Protein AF-A0A917DZG2-F1 (afdb_monomer_lite)

pLDDT: mean 81.94, std 15.13, range [39.22, 97.12]

Organism: NCBI:txid1652958

Foldseek 3Di:
DDPVVVVVVVVVPPPDWDFPDKDFPDWAAPDPFKIWTWMWTATPPLGIAATDIWIWGADPNDIDTDDFAKDAACPPPDPQHGPIDGDDPPVVVVVVPPD

Radius of gyration: 15.92 Å; chains: 1; bounding box: 36×26×43 Å

Structure (mmCIF, N/CA/C/O backbone):
data_AF-A0A917DZG2-F1
#
_entry.id   AF-A0A917DZG2-F1
#
loop_
_atom_site.group_PDB
_atom_site.id
_atom_site.type_symbol
_atom_site.label_atom_id
_atom_site.label_alt_id
_atom_site.label_comp_id
_atom_site.label_asym_id
_atom_site.label_entity_id
_atom_site.label_seq_id
_atom_site.pdbx_PDB_ins_code
_atom_site.Cartn_x
_atom_site.Cartn_y
_atom_site.Cartn_z
_atom_site.occupancy
_atom_site.B_iso_or_equiv
_atom_site.auth_seq_id
_atom_site.auth_comp_id
_atom_site.auth_asym_id
_atom_site.auth_atom_id
_atom_site.pdbx_PDB_model_num
ATOM 1 N N . MET A 1 1 ? -23.120 -1.653 -8.011 1.00 55.31 1 MET A N 1
ATOM 2 C CA . MET A 1 1 ? -22.112 -2.521 -8.653 1.00 55.31 1 MET A CA 1
ATOM 3 C C . MET A 1 1 ? -21.962 -3.746 -7.771 1.00 55.31 1 MET A C 1
ATOM 5 O O . MET A 1 1 ? -21.623 -3.572 -6.607 1.00 55.31 1 MET A O 1
ATOM 9 N N . ASP A 1 2 ? -22.310 -4.934 -8.257 1.00 75.44 2 ASP A N 1
ATOM 10 C CA . ASP A 1 2 ? -22.158 -6.171 -7.479 1.00 75.44 2 ASP A CA 1
ATOM 11 C C . ASP A 1 2 ? -20.682 -6.611 -7.379 1.00 75.44 2 ASP A C 1
ATOM 13 O O . ASP A 1 2 ? -19.808 -6.145 -8.121 1.00 75.44 2 ASP A O 1
ATOM 17 N N . GLU A 1 3 ? -20.388 -7.491 -6.420 1.00 69.00 3 GLU A N 1
ATOM 18 C CA . GLU A 1 3 ? -19.034 -7.991 -6.148 1.00 69.00 3 GLU A CA 1
ATOM 19 C C . GLU A 1 3 ? -18.404 -8.666 -7.379 1.00 69.00 3 GLU A C 1
ATOM 21 O O . GLU A 1 3 ? -17.199 -8.550 -7.619 1.00 69.00 3 GLU A O 1
ATOM 26 N N . THR A 1 4 ? -19.233 -9.315 -8.197 1.00 73.00 4 THR A N 1
ATOM 27 C CA . THR A 1 4 ? -18.844 -10.017 -9.424 1.00 73.00 4 THR A CA 1
ATOM 28 C C . THR A 1 4 ? -18.323 -9.048 -10.482 1.00 73.00 4 THR A C 1
ATOM 30 O O . THR A 1 4 ? -17.242 -9.252 -11.037 1.00 73.00 4 THR A O 1
ATOM 33 N N . SER A 1 5 ? -19.040 -7.949 -10.706 1.00 65.06 5 SER A N 1
ATOM 34 C CA . SER A 1 5 ? -18.668 -6.878 -11.632 1.00 65.06 5 SER A CA 1
ATOM 35 C C . SER A 1 5 ? -17.363 -6.209 -11.204 1.00 65.06 5 SER A C 1
ATOM 37 O O . SER A 1 5 ? -16.496 -5.925 -12.031 1.00 65.06 5 SER A O 1
ATOM 39 N N . ARG A 1 6 ? -17.175 -6.030 -9.890 1.00 63.06 6 ARG A N 1
ATOM 40 C CA . ARG A 1 6 ? -15.943 -5.474 -9.320 1.00 63.06 6 ARG A CA 1
ATOM 41 C C . ARG A 1 6 ? -14.745 -6.406 -9.538 1.00 63.06 6 ARG A C 1
ATOM 43 O O . ARG A 1 6 ? -13.705 -5.959 -10.010 1.00 63.06 6 ARG A O 1
ATOM 50 N N . LYS A 1 7 ? -14.900 -7.711 -9.273 1.00 60.19 7 LYS A N 1
ATOM 51 C CA . LYS A 1 7 ? -13.858 -8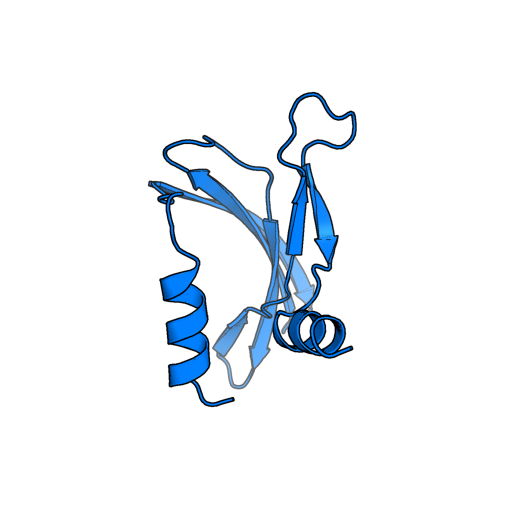.729 -9.524 1.00 60.19 7 LYS A CA 1
ATOM 52 C C . LYS A 1 7 ? -13.483 -8.832 -11.005 1.00 60.19 7 LYS A C 1
ATOM 54 O O . LYS A 1 7 ? -12.307 -9.004 -11.319 1.00 60.19 7 LYS A O 1
ATOM 59 N N . LYS A 1 8 ? -14.460 -8.722 -11.908 1.00 64.06 8 LYS A N 1
ATOM 60 C CA . LYS A 1 8 ? -14.232 -8.777 -13.358 1.00 64.06 8 LYS A CA 1
ATOM 61 C C . LYS A 1 8 ? -13.394 -7.592 -13.851 1.00 64.06 8 LYS A C 1
ATOM 63 O O . LYS A 1 8 ? -12.400 -7.815 -14.534 1.00 64.06 8 LYS A O 1
ATOM 68 N N . GLY A 1 9 ? -13.712 -6.374 -13.405 1.00 59.97 9 GLY A N 1
ATOM 69 C CA . GLY A 1 9 ? -12.930 -5.179 -13.742 1.00 59.97 9 GLY A CA 1
ATOM 70 C C . GLY A 1 9 ? -11.470 -5.243 -13.276 1.00 59.97 9 GLY A C 1
ATOM 71 O O . GLY A 1 9 ? -10.580 -4.801 -13.998 1.00 59.97 9 GLY A O 1
ATOM 72 N N . TYR A 1 10 ? -11.191 -5.851 -12.116 1.00 58.06 10 TYR A N 1
ATOM 73 C CA . TYR A 1 10 ? -9.808 -6.077 -11.673 1.00 58.06 10 TYR A CA 1
ATOM 74 C C . TYR A 1 10 ? -9.067 -7.102 -12.541 1.00 58.06 10 TYR A C 1
ATOM 76 O O . TYR A 1 10 ? -7.902 -6.895 -12.862 1.00 58.06 10 TYR A O 1
ATOM 84 N N . LYS A 1 11 ? -9.731 -8.191 -12.957 1.00 59.44 11 LYS A N 1
ATOM 85 C CA . LYS A 1 11 ? -9.114 -9.228 -13.803 1.00 59.44 11 LYS A CA 1
ATOM 86 C C . LYS A 1 11 ? -8.775 -8.733 -15.208 1.00 59.44 11 LYS A C 1
ATOM 88 O O . LYS A 1 11 ? -7.744 -9.115 -15.746 1.00 59.44 11 LYS A O 1
ATOM 93 N N . GLU A 1 12 ? -9.630 -7.909 -15.804 1.00 58.09 12 GLU A N 1
ATOM 94 C CA . GLU A 1 12 ? -9.443 -7.426 -17.180 1.00 58.09 12 GLU A CA 1
ATOM 95 C C . GLU A 1 12 ? -8.298 -6.407 -17.302 1.00 58.09 12 GLU A C 1
ATOM 97 O O . GLU A 1 12 ? -7.651 -6.344 -18.347 1.00 58.09 12 GLU A O 1
ATOM 102 N N . ASN A 1 13 ? -7.998 -5.680 -16.219 1.00 52.06 13 ASN A N 1
ATOM 103 C CA . ASN A 1 13 ? -6.875 -4.740 -16.137 1.00 52.06 13 ASN A CA 1
ATOM 104 C C . ASN A 1 13 ? -5.583 -5.366 -15.583 1.00 52.06 13 ASN A C 1
ATOM 106 O O . ASN A 1 13 ? -4.548 -4.713 -15.587 1.00 52.06 13 ASN A O 1
ATOM 110 N N . ALA A 1 14 ? -5.602 -6.633 -15.159 1.00 54.16 14 ALA A N 1
ATOM 111 C CA . ALA A 1 14 ? -4.419 -7.362 -14.687 1.00 54.16 14 ALA A 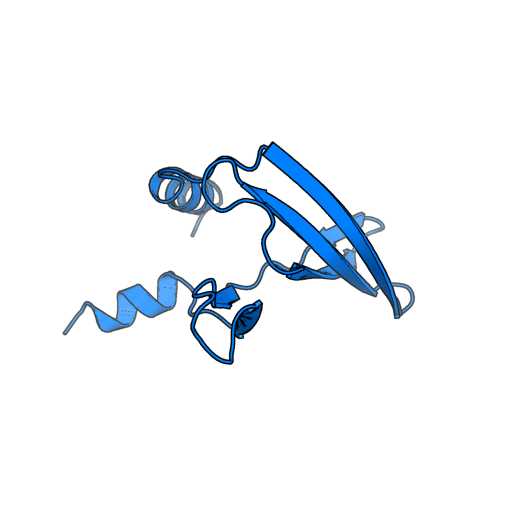CA 1
ATOM 112 C C . ALA A 1 14 ? -3.518 -7.847 -15.843 1.00 54.16 14 ALA A C 1
ATOM 114 O O . ALA A 1 14 ? -2.957 -8.945 -15.798 1.00 54.16 14 ALA A O 1
ATOM 115 N N . LYS A 1 15 ? -3.407 -7.064 -16.924 1.00 53.88 15 LYS A N 1
ATOM 116 C CA . LYS A 1 15 ? -2.452 -7.349 -17.993 1.00 53.88 15 LYS A CA 1
ATOM 117 C C . LYS A 1 15 ? -1.073 -6.869 -17.547 1.00 53.88 15 LYS A C 1
ATOM 119 O O . LYS A 1 15 ? -0.755 -5.703 -17.712 1.00 53.88 15 LYS A O 1
ATOM 124 N N . SER A 1 16 ? -0.272 -7.829 -17.084 1.00 55.91 16 SER A N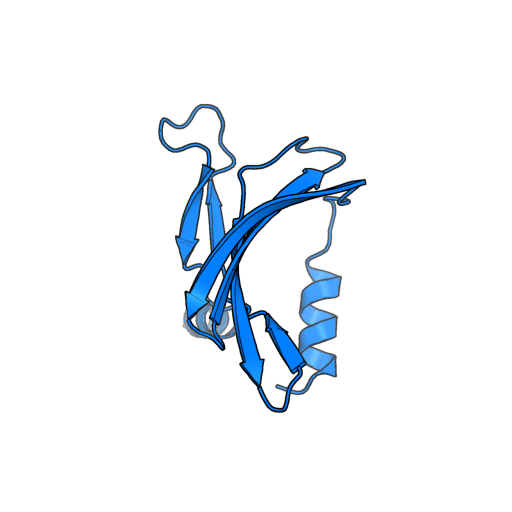 1
ATOM 125 C CA . SER A 1 16 ? 1.196 -7.794 -17.091 1.00 55.91 16 SER A CA 1
ATOM 126 C C . SER A 1 16 ? 1.898 -6.899 -16.065 1.00 55.91 16 SER A C 1
ATOM 128 O O . SER A 1 16 ? 2.674 -6.061 -16.480 1.00 55.91 16 SER A O 1
ATOM 130 N N . ASP A 1 17 ? 1.732 -7.170 -14.768 1.00 62.53 17 ASP A N 1
ATOM 131 C CA . ASP A 1 17 ? 2.820 -6.991 -13.791 1.00 62.53 17 ASP A CA 1
ATOM 132 C C . ASP A 1 17 ? 2.624 -8.059 -12.692 1.00 62.53 17 ASP A C 1
ATOM 134 O O . ASP A 1 17 ? 1.753 -7.943 -11.823 1.00 62.53 17 ASP A O 1
ATOM 138 N N . THR A 1 18 ? 3.358 -9.178 -12.750 1.00 80.06 18 THR A N 1
ATOM 139 C CA . THR A 1 18 ? 3.200 -10.238 -11.735 1.00 80.06 18 THR A CA 1
ATOM 140 C C . THR A 1 18 ? 3.955 -9.829 -10.477 1.00 80.06 18 THR A C 1
ATOM 142 O O . THR A 1 18 ? 5.183 -9.750 -10.490 1.00 80.06 18 THR A O 1
ATOM 145 N N . VAL A 1 19 ? 3.237 -9.589 -9.377 1.00 87.19 19 VAL A N 1
ATOM 146 C CA . VAL A 1 19 ? 3.853 -9.456 -8.049 1.00 87.19 19 VAL A CA 1
ATOM 147 C C . VAL A 1 19 ? 4.544 -10.775 -7.710 1.00 87.19 19 VAL A C 1
ATOM 149 O O . VAL A 1 19 ? 3.881 -11.803 -7.571 1.00 87.19 19 VAL A O 1
ATOM 152 N N . ILE A 1 20 ? 5.867 -10.745 -7.569 1.00 93.75 20 ILE A N 1
ATOM 153 C CA . ILE A 1 20 ? 6.680 -11.911 -7.194 1.00 93.75 20 ILE A CA 1
ATOM 154 C C . ILE A 1 20 ? 7.021 -11.926 -5.702 1.00 93.75 20 ILE A C 1
ATOM 156 O O . ILE A 1 20 ? 7.298 -12.983 -5.144 1.00 93.75 20 ILE A O 1
ATOM 160 N N . GLU A 1 21 ? 6.969 -10.767 -5.044 1.00 94.81 21 GLU A N 1
ATOM 161 C CA . GLU A 1 21 ? 7.226 -10.629 -3.612 1.00 94.81 21 GLU A CA 1
ATOM 162 C C . GLU A 1 21 ? 6.442 -9.441 -3.042 1.00 94.81 21 GLU A C 1
ATOM 164 O O . GLU A 1 21 ? 6.224 -8.431 -3.715 1.00 94.81 21 GLU A O 1
ATOM 169 N N . TYR A 1 22 ? 6.050 -9.543 -1.774 1.00 94.69 22 TYR A N 1
ATOM 170 C CA . TYR A 1 22 ? 5.589 -8.410 -0.985 1.00 94.69 22 TYR A CA 1
ATOM 171 C C . TYR A 1 22 ? 6.188 -8.473 0.420 1.00 94.69 22 TYR A C 1
ATOM 173 O O . TYR A 1 22 ? 6.389 -9.553 0.977 1.00 94.69 22 TYR A O 1
ATOM 181 N N . LYS A 1 23 ? 6.423 -7.308 1.025 1.00 96.38 23 LYS A N 1
ATOM 182 C CA . LYS A 1 23 ? 6.849 -7.201 2.424 1.00 96.38 23 LYS A CA 1
ATOM 183 C C . LYS A 1 23 ? 6.135 -6.066 3.143 1.00 96.38 23 LYS A C 1
ATOM 185 O O . LYS A 1 23 ? 5.934 -4.985 2.590 1.00 96.38 23 LYS A O 1
ATOM 190 N N . MET A 1 24 ? 5.790 -6.305 4.404 1.00 96.00 24 MET A N 1
ATOM 191 C CA . MET A 1 24 ? 5.361 -5.246 5.311 1.00 96.00 24 MET A CA 1
ATOM 192 C C . MET A 1 24 ? 6.601 -4.514 5.812 1.00 96.00 24 MET A C 1
ATOM 194 O O . MET A 1 24 ? 7.404 -5.084 6.546 1.00 96.00 24 MET A O 1
ATOM 198 N N . VAL A 1 25 ? 6.765 -3.260 5.399 1.00 97.12 25 VAL A N 1
ATOM 199 C CA . VAL A 1 25 ? 7.930 -2.446 5.780 1.00 97.12 25 VAL A CA 1
ATOM 200 C C . VAL A 1 25 ? 7.655 -1.592 7.009 1.00 97.12 25 VAL A C 1
ATOM 202 O O . VAL A 1 25 ? 8.581 -1.245 7.738 1.00 97.12 25 VAL A O 1
ATOM 205 N N . LYS A 1 26 ? 6.383 -1.263 7.264 1.00 96.19 26 LYS A N 1
ATOM 206 C CA . LYS A 1 26 ? 5.995 -0.404 8.381 1.00 96.19 26 LYS A CA 1
ATOM 207 C C . LYS A 1 26 ? 4.588 -0.716 8.869 1.00 96.19 26 LYS A C 1
ATOM 209 O O . LYS A 1 26 ? 3.688 -0.962 8.070 1.00 96.19 26 LYS A O 1
ATOM 214 N N . LEU A 1 27 ? 4.401 -0.621 10.181 1.00 95.88 27 LEU A N 1
ATOM 215 C CA . LEU A 1 27 ? 3.101 -0.618 10.840 1.00 95.88 27 LEU A CA 1
ATOM 216 C C . LEU A 1 27 ? 3.069 0.550 11.827 1.00 95.88 27 LEU A C 1
ATOM 218 O O . LEU A 1 27 ? 3.885 0.611 12.744 1.00 95.88 27 LEU A O 1
ATOM 222 N N . VAL A 1 28 ? 2.117 1.461 11.653 1.00 97.12 28 VAL A N 1
ATOM 223 C CA . VAL A 1 28 ? 1.878 2.581 12.570 1.00 97.12 28 VAL A CA 1
ATOM 224 C C . VAL A 1 28 ? 0.453 2.483 13.082 1.00 97.12 28 VAL A C 1
ATOM 226 O O . VAL A 1 28 ? -0.489 2.658 12.315 1.00 97.12 28 VAL A O 1
ATOM 229 N N . ARG A 1 29 ? 0.275 2.214 14.377 1.00 95.00 29 ARG A N 1
ATOM 230 C CA . ARG A 1 29 ? -1.049 2.299 15.006 1.00 95.00 29 ARG A CA 1
ATOM 231 C C . ARG A 1 29 ? -1.424 3.765 15.177 1.00 95.00 29 ARG A C 1
ATOM 233 O O . ARG A 1 29 ? -0.668 4.519 15.783 1.00 95.00 29 ARG A O 1
ATOM 240 N N . THR A 1 30 ? -2.571 4.155 14.637 1.00 92.81 30 THR A N 1
ATOM 241 C CA . THR A 1 30 ? -3.116 5.513 14.773 1.00 92.81 30 THR A CA 1
ATOM 242 C C . THR A 1 30 ? -4.187 5.577 15.860 1.00 92.81 30 THR A C 1
ATOM 244 O O . THR A 1 30 ? -4.392 6.632 16.452 1.00 92.81 30 THR A O 1
ATOM 247 N N . SER A 1 31 ? -4.830 4.447 16.171 1.00 94.81 31 SER A N 1
ATOM 248 C CA . SER A 1 31 ? -5.697 4.261 17.339 1.00 94.81 31 SER A CA 1
ATOM 249 C C . SER A 1 31 ? -5.801 2.772 17.704 1.00 94.81 31 SER A C 1
ATOM 251 O O . SER A 1 31 ? -5.119 1.932 17.117 1.00 94.81 31 SER A O 1
ATOM 253 N N . GLU A 1 32 ? -6.657 2.426 18.669 1.00 94.00 32 GLU A N 1
ATOM 254 C CA . GLU A 1 32 ? -6.971 1.027 19.002 1.00 94.00 32 GLU A CA 1
ATOM 255 C C . GLU A 1 32 ? -7.566 0.262 17.806 1.00 94.00 32 GLU A C 1
ATOM 257 O O . GLU A 1 32 ? -7.246 -0.904 17.583 1.00 94.00 32 GLU A O 1
ATOM 262 N N . ASN A 1 33 ? -8.369 0.953 16.993 1.00 96.25 33 ASN A N 1
ATOM 263 C CA . ASN A 1 33 ? -9.118 0.364 15.885 1.00 96.25 33 ASN A CA 1
ATOM 264 C C . ASN A 1 33 ? -8.608 0.813 14.512 1.00 96.25 33 ASN A C 1
ATOM 266 O O . ASN A 1 33 ? -9.283 0.583 13.512 1.00 96.25 33 ASN A O 1
ATOM 270 N N . GLN A 1 34 ? -7.461 1.493 14.435 1.00 96.44 34 GLN A N 1
ATOM 271 C CA . GLN A 1 34 ? -6.912 1.984 13.173 1.00 96.44 34 GLN A CA 1
ATOM 272 C C . GLN A 1 34 ? -5.390 1.869 13.136 1.00 96.44 34 GLN A C 1
ATOM 274 O O . GLN A 1 34 ? -4.690 2.138 14.116 1.00 96.44 34 GLN A O 1
ATOM 279 N N . ALA A 1 35 ? -4.870 1.512 11.968 1.00 96.62 35 ALA A N 1
ATOM 280 C CA . ALA A 1 35 ? -3.446 1.546 11.694 1.00 96.62 35 ALA A CA 1
ATOM 281 C C . ALA A 1 35 ? -3.173 1.882 10.225 1.00 96.62 35 ALA A C 1
ATOM 283 O O . ALA A 1 35 ? -4.044 1.791 9.361 1.00 96.62 35 ALA A O 1
ATOM 284 N N . VAL A 1 36 ? -1.932 2.258 9.947 1.00 95.50 36 VAL A N 1
ATOM 285 C CA . VAL A 1 36 ? -1.383 2.370 8.600 1.00 95.50 36 VAL A CA 1
ATOM 286 C C . VAL A 1 36 ? -0.324 1.290 8.434 1.00 95.50 36 VAL A C 1
ATOM 288 O O . VAL A 1 36 ? 0.601 1.189 9.243 1.00 95.50 36 VAL A O 1
ATOM 291 N N . VAL A 1 37 ? -0.473 0.485 7.389 1.00 95.69 37 VAL A N 1
ATOM 292 C CA . VAL A 1 37 ? 0.456 -0.575 7.004 1.00 95.69 37 VAL A CA 1
ATOM 293 C C . VAL A 1 37 ? 1.118 -0.168 5.697 1.00 95.69 37 VAL A C 1
ATOM 295 O O . VAL A 1 37 ? 0.436 -0.040 4.686 1.00 95.69 37 VAL A O 1
ATOM 298 N N . SER A 1 38 ? 2.434 0.012 5.692 1.00 95.12 38 SER A N 1
ATOM 299 C CA . SER A 1 38 ? 3.178 0.220 4.449 1.00 95.12 38 SER A CA 1
ATOM 300 C C . SER A 1 38 ? 3.614 -1.130 3.891 1.00 95.12 38 SER A C 1
ATOM 302 O O . SER A 1 38 ? 4.308 -1.895 4.572 1.00 95.12 38 SER A O 1
ATOM 304 N N . ILE A 1 39 ? 3.221 -1.415 2.651 1.00 94.75 39 ILE A N 1
ATOM 305 C CA . ILE A 1 39 ? 3.608 -2.622 1.917 1.00 94.75 39 ILE A CA 1
ATOM 306 C C . 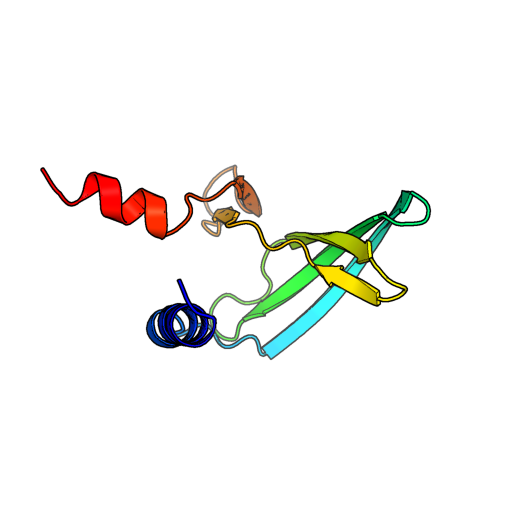ILE A 1 39 ? 4.500 -2.224 0.747 1.00 94.75 39 ILE A C 1
ATOM 308 O O . ILE A 1 39 ? 4.147 -1.344 -0.032 1.00 94.75 39 ILE A O 1
ATOM 312 N N . GLN A 1 40 ? 5.638 -2.890 0.597 1.00 95.00 40 GLN A N 1
ATOM 313 C CA . GLN A 1 40 ? 6.476 -2.779 -0.592 1.00 95.00 40 GLN A CA 1
ATOM 314 C C . GLN A 1 40 ? 6.298 -4.033 -1.445 1.00 95.00 40 GLN A C 1
ATOM 316 O O . GLN A 1 40 ? 6.392 -5.147 -0.928 1.00 95.00 40 GLN A O 1
ATOM 321 N N . PHE A 1 41 ? 6.045 -3.836 -2.736 1.00 92.81 41 PHE A N 1
ATOM 322 C CA . PHE A 1 41 ? 5.890 -4.908 -3.713 1.00 92.81 41 PHE A CA 1
ATOM 323 C C . PHE A 1 41 ? 7.111 -4.986 -4.625 1.00 92.81 41 PHE A C 1
ATOM 325 O O . PHE A 1 41 ? 7.715 -3.963 -4.961 1.00 92.81 41 PHE A O 1
ATOM 332 N N . THR A 1 42 ? 7.419 -6.201 -5.057 1.00 93.06 42 THR A N 1
ATOM 333 C CA . THR A 1 42 ? 8.362 -6.478 -6.134 1.00 93.06 42 THR A CA 1
ATOM 334 C C . THR A 1 42 ? 7.590 -7.101 -7.284 1.00 93.06 42 THR A C 1
ATOM 336 O O . THR A 1 42 ? 6.948 -8.140 -7.114 1.00 93.06 42 THR A O 1
ATOM 339 N N . TYR A 1 43 ? 7.666 -6.474 -8.450 1.00 89.69 43 TYR A N 1
ATOM 340 C CA . TYR A 1 43 ? 7.094 -6.983 -9.691 1.00 89.69 43 TYR A CA 1
ATOM 341 C C . TYR A 1 43 ? 8.189 -7.584 -10.573 1.00 89.69 43 TYR A C 1
ATOM 343 O O . TYR A 1 43 ? 9.348 -7.169 -10.507 1.00 89.69 43 TYR A O 1
ATOM 351 N N . SER A 1 44 ? 7.828 -8.571 -11.392 1.00 87.50 44 SER A N 1
ATOM 352 C CA . SER A 1 44 ? 8.757 -9.286 -12.280 1.00 87.50 44 SER A CA 1
ATOM 353 C C . SER A 1 44 ? 9.478 -8.398 -13.304 1.00 87.50 44 SER A C 1
ATOM 355 O O . SER A 1 44 ? 10.592 -8.706 -13.715 1.00 87.50 44 SER A O 1
ATOM 357 N N . ASP A 1 45 ? 8.837 -7.315 -13.720 1.00 84.00 45 ASP A N 1
ATOM 358 C CA . ASP A 1 45 ? 9.207 -6.384 -14.793 1.00 84.00 45 ASP A CA 1
ATOM 359 C C . ASP A 1 45 ? 9.634 -5.012 -14.261 1.00 84.00 45 ASP A C 1
ATOM 361 O O . ASP A 1 45 ? 10.597 -4.428 -14.757 1.00 84.00 45 ASP A O 1
ATOM 365 N N . LEU A 1 46 ? 8.948 -4.502 -13.236 1.00 83.56 46 LEU A N 1
ATOM 366 C CA . LEU A 1 46 ? 9.238 -3.187 -12.649 1.00 83.56 46 LEU A CA 1
ATOM 367 C C . LEU A 1 46 ? 10.284 -3.246 -11.522 1.00 83.56 46 LEU A C 1
ATOM 369 O O . LEU A 1 46 ? 10.872 -2.222 -11.153 1.00 83.56 46 LEU A O 1
ATOM 373 N N . GLY A 1 47 ? 10.538 -4.440 -10.980 1.00 88.38 47 GLY A N 1
ATOM 374 C CA . GLY A 1 47 ? 11.348 -4.632 -9.785 1.00 88.38 47 GLY A CA 1
ATOM 375 C C . GLY A 1 47 ? 10.642 -4.110 -8.533 1.00 88.38 47 GLY A C 1
ATOM 376 O O . GLY A 1 47 ? 9.418 -4.162 -8.413 1.00 88.38 47 GLY A O 1
ATOM 377 N N . VAL A 1 48 ? 11.424 -3.633 -7.566 1.00 90.81 48 VAL A N 1
ATOM 378 C CA . VAL A 1 48 ? 10.898 -3.108 -6.300 1.00 90.81 48 VAL A CA 1
ATOM 379 C C . VAL A 1 48 ? 10.277 -1.731 -6.524 1.00 90.81 48 VAL A C 1
ATOM 381 O O . VAL A 1 48 ? 10.968 -0.797 -6.939 1.00 90.81 48 VAL A O 1
ATOM 384 N N . ILE A 1 49 ? 8.994 -1.588 -6.193 1.00 89.62 49 ILE A N 1
ATOM 385 C CA . ILE A 1 49 ? 8.298 -0.301 -6.257 1.00 89.62 49 ILE A CA 1
ATOM 386 C C . ILE A 1 49 ? 8.342 0.436 -4.905 1.00 89.62 49 ILE A C 1
ATOM 388 O O . ILE A 1 49 ? 8.667 -0.156 -3.867 1.00 89.62 49 ILE A O 1
ATOM 392 N N . PRO A 1 50 ?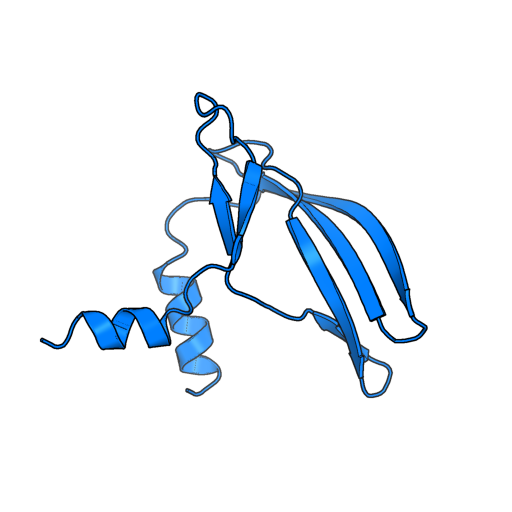 8.032 1.741 -4.888 1.00 91.00 50 PRO A N 1
ATOM 393 C CA . PRO A 1 50 ? 7.866 2.518 -3.661 1.00 91.00 50 PRO A CA 1
ATOM 394 C C . PRO A 1 50 ? 6.871 1.882 -2.677 1.00 91.00 50 PRO A C 1
ATOM 396 O O . PRO A 1 50 ? 5.974 1.135 -3.070 1.00 91.00 50 PRO A O 1
ATOM 399 N N . GLU A 1 51 ? 7.047 2.155 -1.381 1.00 93.12 51 GLU A N 1
ATOM 400 C CA . GLU A 1 51 ? 6.149 1.636 -0.346 1.00 93.12 51 GLU A CA 1
ATOM 401 C C . GLU A 1 51 ? 4.747 2.241 -0.468 1.00 93.12 51 GLU A C 1
ATOM 403 O O . GLU A 1 51 ? 4.584 3.453 -0.571 1.00 93.12 51 GLU A O 1
ATOM 408 N N . ILE A 1 52 ? 3.725 1.392 -0.430 1.00 91.50 52 ILE A N 1
ATOM 409 C CA . ILE A 1 52 ? 2.329 1.800 -0.541 1.00 91.50 52 ILE A CA 1
ATOM 410 C C . ILE A 1 52 ? 1.697 1.784 0.853 1.00 91.50 52 ILE A C 1
ATOM 412 O O . ILE A 1 52 ? 1.631 0.713 1.468 1.00 91.50 52 ILE A O 1
ATOM 416 N N . PRO A 1 53 ? 1.207 2.929 1.363 1.00 92.12 53 PRO A N 1
ATOM 417 C CA . PRO A 1 53 ? 0.505 2.980 2.634 1.00 92.12 53 PRO A CA 1
ATOM 418 C C . PRO A 1 53 ? -0.953 2.533 2.471 1.00 92.12 53 PRO A C 1
ATOM 420 O O . PRO A 1 53 ? -1.723 3.111 1.706 1.00 92.12 53 PRO A O 1
ATOM 423 N N . TYR A 1 54 ? -1.356 1.537 3.253 1.00 92.12 54 TYR A N 1
ATOM 424 C CA . TYR A 1 54 ? -2.735 1.077 3.375 1.00 92.12 54 TYR A CA 1
ATOM 425 C C . TYR A 1 54 ? -3.292 1.446 4.744 1.00 92.12 54 TYR A C 1
ATOM 427 O O . TYR A 1 54 ? -2.730 1.080 5.777 1.00 92.12 54 TYR A O 1
ATOM 435 N N . SER A 1 55 ? -4.432 2.130 4.766 1.00 93.50 55 SER A N 1
ATOM 436 C CA . SER A 1 55 ? -5.201 2.304 5.996 1.00 93.50 55 SER A CA 1
ATOM 437 C C . SER A 1 55 ? -5.949 1.013 6.313 1.00 93.50 55 SER A C 1
ATOM 439 O O . SER A 1 55 ? -6.661 0.472 5.465 1.00 93.50 55 SER A O 1
ATOM 441 N N . VAL A 1 56 ? -5.811 0.535 7.543 1.00 95.19 56 VAL A N 1
ATOM 442 C CA . VAL A 1 56 ? -6.566 -0.602 8.065 1.00 95.19 56 VAL A CA 1
ATOM 443 C C . VAL A 1 56 ? -7.406 -0.159 9.250 1.00 95.19 56 VAL A C 1
ATOM 445 O O . VAL A 1 56 ? -6.961 0.628 10.087 1.00 95.19 56 VAL A O 1
ATOM 448 N N . ILE A 1 57 ? -8.631 -0.662 9.303 1.00 96.19 57 ILE A N 1
ATOM 449 C CA . ILE A 1 57 ? -9.602 -0.377 10.355 1.00 96.19 57 ILE A CA 1
ATOM 450 C C . ILE A 1 57 ? -10.077 -1.688 10.969 1.00 96.19 57 ILE A C 1
ATOM 452 O O . ILE A 1 57 ? -10.193 -2.688 10.265 1.00 96.19 57 ILE A O 1
ATOM 456 N N . LYS A 1 58 ? -10.349 -1.692 12.269 1.00 96.00 58 LYS A N 1
ATOM 457 C CA . LYS A 1 58 ? -10.933 -2.829 12.976 1.00 96.00 58 LYS A CA 1
ATOM 458 C C . LYS A 1 58 ? -12.445 -2.629 13.076 1.00 96.00 58 LYS A C 1
ATOM 460 O O . LYS A 1 58 ? -12.895 -1.618 13.610 1.00 96.00 58 LYS A O 1
ATOM 465 N N . GLU A 1 59 ? -13.223 -3.573 12.557 1.00 93.88 59 GLU A N 1
ATOM 466 C CA . GLU A 1 59 ? -14.689 -3.562 12.574 1.00 93.88 59 GLU A CA 1
ATOM 467 C C . GLU A 1 59 ? -15.201 -4.967 12.915 1.00 93.88 59 GLU A C 1
ATOM 469 O O . GLU A 1 59 ? -14.839 -5.926 12.240 1.00 93.88 59 GLU A O 1
ATOM 474 N N . ASN A 1 60 ? -16.054 -5.088 13.940 1.00 92.94 60 ASN A N 1
ATOM 475 C CA . ASN A 1 60 ? -16.563 -6.375 14.451 1.00 92.94 60 ASN A CA 1
ATOM 476 C C . ASN A 1 60 ? -15.443 -7.376 14.782 1.00 92.94 60 ASN A C 1
ATOM 478 O O . ASN A 1 60 ? -15.502 -8.536 14.400 1.00 92.94 60 ASN A O 1
ATOM 482 N N . ASP A 1 61 ? -14.401 -6.889 15.452 1.00 92.12 61 ASP A N 1
ATOM 483 C CA . ASP A 1 61 ? -13.174 -7.623 15.773 1.00 92.12 61 ASP A CA 1
ATOM 484 C C . ASP A 1 61 ? -12.272 -8.059 14.607 1.00 92.12 61 ASP A C 1
ATOM 486 O O . ASP A 1 61 ? -11.147 -8.500 14.853 1.00 92.12 61 ASP A O 1
ATOM 490 N N . ASP A 1 62 ? -12.661 -7.775 13.363 1.00 95.06 62 ASP A N 1
ATOM 491 C CA . ASP A 1 62 ? -11.876 -8.081 12.169 1.00 95.06 62 ASP A CA 1
ATOM 492 C C . ASP A 1 62 ? -11.168 -6.846 11.600 1.00 95.06 62 ASP A C 1
ATOM 494 O O . ASP A 1 62 ? -11.740 -5.760 11.476 1.00 95.06 62 ASP A O 1
ATOM 498 N N . TRP A 1 63 ? -9.909 -7.013 11.188 1.00 94.25 63 TRP A N 1
ATOM 499 C CA . TRP A 1 63 ? -9.174 -5.975 10.466 1.00 94.25 63 TRP A CA 1
ATOM 500 C C . TRP A 1 63 ? -9.551 -5.972 8.986 1.00 94.25 63 TRP A C 1
ATOM 502 O O . TRP A 1 63 ? -9.440 -6.981 8.290 1.00 94.25 63 TRP A O 1
ATOM 512 N N . LYS A 1 64 ? -9.940 -4.803 8.485 1.00 93.75 64 LYS A N 1
ATOM 513 C CA . LYS A 1 64 ? -10.303 -4.559 7.090 1.00 93.75 64 LYS A CA 1
ATOM 514 C C . LYS A 1 64 ? -9.386 -3.506 6.490 1.00 93.75 64 LYS A C 1
ATOM 516 O O . LYS A 1 64 ? -9.045 -2.517 7.135 1.00 93.75 64 LYS A O 1
ATOM 521 N N . VAL A 1 65 ? -9.009 -3.708 5.233 1.00 91.06 65 VAL A N 1
ATOM 522 C CA . VAL A 1 65 ? -8.223 -2.738 4.464 1.00 91.06 65 VAL A CA 1
ATOM 523 C C . VAL A 1 65 ? -9.169 -1.753 3.787 1.00 91.06 65 VAL A C 1
ATOM 525 O O . VAL A 1 65 ? -10.088 -2.160 3.072 1.00 91.06 65 VAL A O 1
ATOM 528 N N . LEU A 1 66 ? -8.925 -0.457 3.968 1.00 86.25 66 LEU A N 1
ATOM 529 C CA . LEU A 1 66 ? -9.605 0.582 3.208 1.00 86.25 66 LEU A CA 1
ATOM 530 C C . LEU A 1 66 ? -8.916 0.734 1.848 1.00 86.25 66 LEU A C 1
ATOM 532 O O . LEU A 1 66 ? -7.825 1.292 1.747 1.00 86.25 66 LEU A O 1
ATOM 536 N N . LEU A 1 67 ? -9.559 0.232 0.796 1.00 81.62 67 LEU A N 1
ATOM 537 C CA . LEU A 1 67 ? -9.055 0.354 -0.568 1.00 81.62 67 LEU A CA 1
ATOM 538 C C . LEU A 1 67 ? -9.461 1.703 -1.162 1.00 81.62 67 LEU A C 1
ATOM 540 O O . LEU A 1 67 ? -10.643 1.949 -1.408 1.00 81.62 67 LEU A O 1
ATOM 544 N N . LYS A 1 68 ? -8.465 2.548 -1.425 1.00 80.56 68 LYS A N 1
ATOM 545 C CA . LYS A 1 68 ? -8.603 3.761 -2.232 1.00 80.56 68 LYS A CA 1
ATOM 546 C C . LYS A 1 68 ? -7.859 3.581 -3.558 1.00 80.56 68 LYS A C 1
ATOM 548 O O . LYS A 1 68 ? -6.817 2.925 -3.565 1.00 80.56 68 LYS A O 1
ATOM 553 N N . PRO A 1 69 ? -8.364 4.137 -4.671 1.00 81.06 69 PRO A N 1
ATOM 554 C CA . PRO A 1 69 ? -7.558 4.267 -5.876 1.00 81.06 69 PRO A CA 1
ATOM 555 C C . PRO A 1 69 ? -6.335 5.133 -5.566 1.00 81.06 69 PRO A C 1
ATOM 557 O O . PRO A 1 69 ? -6.449 6.182 -4.933 1.00 81.06 69 PRO A O 1
ATOM 560 N N . ILE A 1 70 ? -5.171 4.673 -6.003 1.00 83.81 70 ILE A N 1
ATOM 561 C CA . ILE A 1 70 ? -3.909 5.389 -5.864 1.00 83.81 70 ILE A CA 1
ATOM 562 C C . ILE A 1 70 ? -3.199 5.402 -7.209 1.00 83.81 70 ILE A C 1
ATOM 564 O O . ILE A 1 70 ? -3.275 4.436 -7.968 1.00 83.81 70 ILE A O 1
ATOM 568 N N . GLU A 1 71 ? -2.496 6.489 -7.475 1.00 85.75 71 GLU A N 1
ATOM 569 C CA . GLU A 1 71 ? -1.583 6.617 -8.602 1.00 85.75 71 GLU A CA 1
ATOM 570 C C . GLU A 1 71 ? -0.167 6.765 -8.061 1.00 85.75 71 GLU A C 1
ATOM 572 O O . GLU A 1 71 ? 0.068 7.521 -7.116 1.00 85.75 71 GLU A O 1
ATOM 577 N N . ILE A 1 72 ? 0.766 6.013 -8.642 1.00 86.56 72 ILE A N 1
ATOM 578 C CA . ILE A 1 72 ? 2.164 5.980 -8.217 1.00 86.56 72 ILE A CA 1
ATOM 579 C C . ILE A 1 72 ? 3.018 6.409 -9.396 1.00 86.56 72 ILE A C 1
ATOM 581 O O . ILE A 1 72 ? 2.955 5.813 -10.472 1.00 86.56 72 ILE A O 1
ATOM 585 N N . ASN A 1 73 ? 3.848 7.424 -9.188 1.00 87.62 73 ASN A N 1
ATOM 586 C CA . ASN A 1 73 ? 4.806 7.824 -10.200 1.00 87.62 73 ASN A CA 1
ATOM 587 C C . ASN A 1 73 ? 5.983 6.840 -10.237 1.00 87.62 73 ASN A C 1
ATOM 589 O O . ASN A 1 73 ? 6.871 6.880 -9.389 1.00 87.62 73 ASN A O 1
ATOM 593 N N . LEU A 1 74 ? 6.004 5.965 -11.241 1.00 85.75 74 LEU A N 1
ATOM 594 C CA . LEU A 1 74 ? 7.087 5.000 -11.453 1.00 85.75 74 LEU A CA 1
ATOM 595 C C . LEU A 1 74 ? 8.161 5.494 -12.437 1.00 85.75 74 LEU A C 1
ATOM 597 O O . LEU A 1 74 ? 9.084 4.749 -12.766 1.00 85.75 74 LEU A O 1
ATOM 601 N N . ASN A 1 75 ? 8.087 6.752 -12.887 1.00 86.50 75 ASN A N 1
ATOM 602 C CA . ASN A 1 75 ? 9.114 7.340 -13.738 1.00 86.50 75 ASN A CA 1
ATOM 603 C C . ASN A 1 75 ? 10.347 7.715 -12.902 1.00 86.50 75 ASN A C 1
ATOM 605 O O . ASN A 1 75 ? 10.354 8.737 -12.209 1.00 86.50 75 ASN A O 1
ATOM 609 N N . LYS A 1 76 ? 11.392 6.887 -12.994 1.00 83.38 76 LYS A N 1
ATOM 610 C CA . LYS A 1 76 ? 12.657 7.046 -12.257 1.00 83.38 76 LYS A CA 1
ATOM 611 C C . LYS A 1 76 ? 13.407 8.332 -12.604 1.00 83.38 76 LYS A C 1
ATOM 613 O O . LYS A 1 76 ? 14.137 8.835 -11.758 1.00 83.38 76 LYS A O 1
ATOM 618 N N . ASP A 1 77 ? 13.189 8.876 -13.798 1.00 90.00 77 ASP A N 1
ATOM 619 C CA . ASP A 1 77 ? 13.840 10.105 -14.258 1.00 90.00 77 ASP A CA 1
ATOM 620 C C . ASP A 1 77 ? 13.073 11.364 -13.831 1.00 90.00 77 ASP A C 1
ATOM 622 O O . ASP A 1 77 ? 13.546 12.489 -14.003 1.00 90.00 77 ASP A O 1
ATOM 626 N N . SER A 1 78 ? 11.878 11.199 -13.255 1.00 85.19 78 SER A N 1
ATOM 627 C CA . SER A 1 78 ? 11.164 12.318 -12.655 1.00 85.19 78 SER A CA 1
ATOM 628 C C . SER A 1 78 ? 11.752 12.630 -11.278 1.00 85.19 78 SER A C 1
ATOM 630 O O . SER A 1 78 ? 11.967 11.735 -10.462 1.00 85.19 78 SER A O 1
ATOM 632 N N . GLY A 1 79 ? 11.908 13.915 -10.946 1.00 89.00 79 GLY A N 1
ATOM 633 C CA . GLY A 1 79 ? 12.229 14.355 -9.577 1.00 89.00 79 GLY A CA 1
ATOM 634 C C . G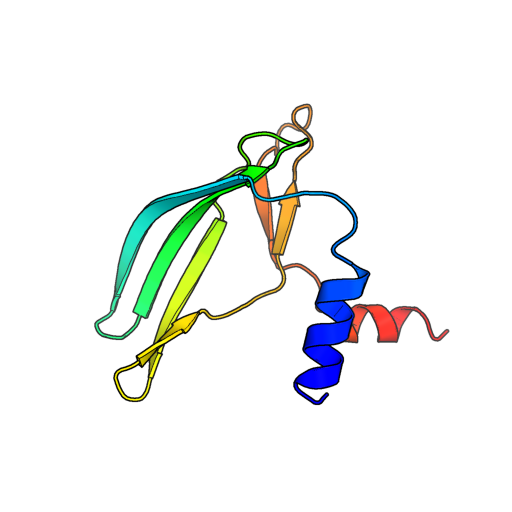LY A 1 79 ? 11.155 14.008 -8.529 1.00 89.00 79 GLY A C 1
ATOM 635 O O . GLY A 1 79 ? 11.267 14.416 -7.378 1.00 89.00 79 GLY A O 1
ATOM 636 N N . HIS A 1 80 ? 10.116 13.270 -8.930 1.00 89.50 80 HIS A N 1
ATOM 637 C CA . HIS A 1 80 ? 8.954 12.875 -8.143 1.00 89.50 80 HIS A CA 1
ATOM 638 C C . HIS A 1 80 ? 8.729 11.351 -8.178 1.00 89.50 80 HIS A C 1
ATOM 640 O O . HIS A 1 80 ? 7.600 10.893 -7.994 1.00 89.50 80 HIS A O 1
ATOM 646 N N . TYR A 1 81 ? 9.767 10.551 -8.454 1.00 87.88 81 TYR A N 1
ATOM 647 C CA . TYR A 1 81 ? 9.667 9.091 -8.402 1.00 87.88 81 TYR A CA 1
ATOM 648 C C . TYR A 1 81 ? 9.141 8.625 -7.037 1.00 87.88 81 TYR A C 1
ATOM 650 O O . TYR A 1 81 ? 9.642 9.023 -5.985 1.00 87.88 81 TYR A O 1
ATOM 658 N N . GLY A 1 82 ? 8.123 7.771 -7.068 1.00 86.88 82 GLY A N 1
ATOM 659 C CA . GLY A 1 82 ? 7.436 7.241 -5.897 1.00 86.88 82 GLY A CA 1
ATOM 660 C C . GLY A 1 82 ? 6.508 8.195 -5.175 1.00 86.88 82 GLY A C 1
ATOM 661 O O . GLY A 1 82 ? 6.009 7.846 -4.109 1.00 86.88 82 GLY A O 1
ATOM 662 N N . GLU A 1 83 ? 6.216 9.354 -5.759 1.00 91.31 83 GLU A N 1
ATOM 663 C CA . GLU A 1 83 ? 5.089 10.160 -5.316 1.00 91.31 83 GLU A CA 1
ATOM 664 C C . GLU A 1 83 ? 3.780 9.365 -5.486 1.00 91.31 83 GLU A C 1
ATOM 666 O O . GLU A 1 83 ? 3.518 8.797 -6.551 1.00 91.31 83 GLU A O 1
ATOM 671 N N . ILE A 1 84 ? 2.976 9.326 -4.421 1.00 87.00 84 ILE A N 1
ATOM 672 C CA . ILE A 1 84 ? 1.681 8.640 -4.364 1.00 87.00 84 ILE A CA 1
ATOM 673 C C . ILE A 1 84 ? 0.588 9.695 -4.251 1.00 87.00 84 ILE A C 1
ATOM 675 O O . ILE A 1 84 ? 0.644 10.559 -3.373 1.00 87.00 84 ILE A O 1
ATOM 679 N N . LYS A 1 85 ? -0.420 9.610 -5.118 1.00 88.81 85 LYS A N 1
ATOM 680 C CA . LYS A 1 85 ? -1.587 10.503 -5.118 1.00 88.81 85 LYS A CA 1
ATOM 681 C C . LYS A 1 85 ? -2.873 9.698 -5.073 1.00 88.81 85 LYS A C 1
ATOM 683 O O . LYS A 1 85 ? -2.891 8.525 -5.446 1.00 88.81 85 LYS A O 1
ATOM 688 N N . GLU A 1 86 ? -3.949 10.326 -4.606 1.00 84.25 86 GLU A N 1
ATOM 689 C CA . GLU A 1 86 ? -5.283 9.742 -4.741 1.00 84.25 86 GLU A CA 1
ATOM 690 C C . GLU A 1 86 ? -5.610 9.628 -6.233 1.00 84.25 86 GLU A C 1
ATOM 692 O O . GLU A 1 86 ? -5.555 10.613 -6.969 1.00 84.25 86 GLU A O 1
ATOM 697 N N . GLY A 1 87 ? -5.889 8.405 -6.674 1.00 79.75 87 GLY A N 1
ATOM 698 C CA . GLY A 1 87 ? -6.306 8.136 -8.041 1.00 79.75 87 GLY A CA 1
ATOM 699 C C . GLY A 1 87 ? -7.789 8.429 -8.228 1.00 79.75 87 GLY A C 1
ATOM 700 O O . GLY A 1 87 ? -8.557 8.530 -7.269 1.00 79.75 87 GLY A O 1
ATOM 701 N N . ILE A 1 88 ? -8.221 8.508 -9.480 1.00 77.44 88 ILE A N 1
ATOM 702 C CA . ILE A 1 88 ? -9.638 8.695 -9.801 1.00 77.44 88 ILE A CA 1
ATOM 703 C C . ILE A 1 88 ? -10.329 7.319 -9.825 1.00 77.44 88 ILE A C 1
ATOM 705 O O . ILE A 1 88 ? -9.893 6.423 -10.555 1.00 77.44 88 ILE A O 1
ATOM 709 N N . PRO A 1 89 ? -11.415 7.097 -9.059 1.00 72.06 89 PRO A N 1
ATOM 710 C CA . PRO A 1 89 ? -12.175 5.857 -9.147 1.00 72.06 89 PRO A CA 1
ATOM 711 C C . PRO A 1 89 ? -12.696 5.599 -10.569 1.00 72.06 89 PRO A C 1
ATOM 713 O O . PRO A 1 89 ? -13.222 6.491 -11.229 1.00 72.06 89 PRO A O 1
ATOM 716 N N . VAL A 1 90 ? -12.657 4.342 -11.021 1.00 67.94 90 VAL A N 1
ATOM 717 C CA . VAL A 1 90 ? -13.059 3.961 -12.393 1.00 67.94 90 VAL A CA 1
ATOM 718 C C . VAL A 1 90 ? -14.481 4.416 -12.763 1.00 67.94 90 VAL A C 1
ATOM 720 O O . VAL A 1 90 ? -14.734 4.803 -13.902 1.00 67.94 90 VAL A O 1
ATOM 723 N N . TYR A 1 91 ? -15.415 4.420 -11.808 1.00 70.12 91 TYR A N 1
ATOM 724 C CA . TYR A 1 91 ? -16.788 4.877 -12.053 1.00 70.12 91 TYR A CA 1
ATOM 725 C C . TYR A 1 91 ? -16.885 6.387 -12.351 1.00 70.12 91 TYR A C 1
ATOM 727 O O . TYR A 1 91 ? -17.864 6.831 -12.948 1.00 70.12 91 TYR A O 1
ATOM 735 N N . GLU A 1 92 ? -15.893 7.185 -11.949 1.00 71.12 92 GLU A N 1
ATOM 736 C CA . GLU A 1 92 ? -15.812 8.619 -12.253 1.00 71.12 92 GLU A CA 1
ATOM 737 C C . GLU A 1 92 ? -15.159 8.883 -13.613 1.00 71.12 92 GLU A C 1
ATOM 739 O O . GLU A 1 92 ? -15.548 9.825 -14.309 1.00 71.12 92 GLU A O 1
ATOM 744 N N . LEU A 1 93 ? -14.245 8.004 -14.043 1.00 67.06 93 LEU A N 1
ATOM 745 C CA . LEU A 1 93 ? -13.663 8.038 -15.389 1.00 67.06 93 LEU A CA 1
ATOM 746 C C . LEU A 1 93 ? -14.737 7.823 -16.468 1.00 67.06 93 LEU A C 1
ATOM 748 O O . LEU A 1 93 ? -14.745 8.512 -17.485 1.00 67.06 93 LEU A O 1
ATOM 752 N N . GLN A 1 94 ? -15.705 6.933 -16.224 1.00 59.56 94 GLN A N 1
ATOM 753 C CA . GLN A 1 94 ? -16.804 6.673 -17.166 1.00 59.56 94 GLN A CA 1
ATOM 754 C C . GLN A 1 94 ? -17.731 7.879 -17.379 1.00 59.56 94 GLN A C 1
ATOM 756 O O . GLN A 1 94 ? -18.288 8.035 -18.463 1.00 59.56 94 GLN A O 1
ATOM 761 N N . LYS A 1 95 ? -17.866 8.773 -16.390 1.00 54.12 95 LYS A N 1
ATOM 762 C CA . LYS A 1 95 ? -18.689 9.990 -16.522 1.00 54.12 95 LYS A CA 1
ATOM 763 C C . LYS A 1 95 ? -18.098 11.014 -17.497 1.00 54.12 95 LYS A C 1
ATOM 765 O O . LYS A 1 95 ? -18.836 11.853 -17.997 1.00 54.12 95 LYS A O 1
ATOM 770 N N . HIS A 1 96 ? -16.797 10.942 -17.779 1.00 50.28 96 HIS A N 1
ATOM 771 C CA . HIS A 1 96 ? -16.096 11.883 -18.658 1.00 50.28 96 HIS A CA 1
ATOM 772 C C . HIS A 1 96 ? -15.990 11.407 -20.116 1.00 50.28 96 HIS A C 1
ATOM 774 O O . HIS A 1 96 ? -15.559 12.174 -20.971 1.00 50.28 96 HIS A O 1
ATOM 780 N N . LEU A 1 97 ? -16.407 10.170 -20.408 1.00 48.66 97 LEU A N 1
ATOM 781 C CA . LEU A 1 97 ? -16.385 9.577 -21.753 1.00 48.66 97 LEU A CA 1
ATOM 782 C C . LEU A 1 97 ? -17.760 9.586 -22.445 1.00 48.66 97 LEU A C 1
ATOM 784 O O . LEU A 1 97 ? -17.890 9.082 -23.556 1.00 48.66 97 LEU A O 1
ATOM 788 N N . ILE A 1 98 ? -18.778 10.167 -21.803 1.00 42.72 98 ILE A N 1
ATOM 789 C CA . ILE A 1 98 ? -20.095 10.418 -22.396 1.00 42.72 98 ILE A CA 1
ATOM 790 C C . ILE A 1 98 ? -20.233 11.934 -22.564 1.00 42.72 98 ILE A C 1
ATOM 792 O O . ILE A 1 98 ? -20.759 12.628 -21.693 1.00 42.72 98 ILE A O 1
ATOM 796 N N . LYS A 1 99 ? -19.702 12.454 -23.669 1.00 39.22 99 LYS A N 1
ATOM 797 C CA . LYS A 1 99 ? -20.004 13.787 -24.190 1.00 39.22 99 LYS A CA 1
ATOM 798 C C . LYS A 1 99 ? -20.067 13.734 -25.705 1.00 39.22 99 LYS A C 1
ATOM 800 O O . LYS A 1 99 ? -19.187 13.067 -26.287 1.00 39.22 99 LYS A O 1
#

Sequence (99 aa):
MDETSRKKGYKENAKSDTVIEYKMVKLVRTSENQAVVSIQFTYSDLGVIPEIPYSVIKENDDWKVLLKPIEINLNKDSGHYGEIKEGIPVYELQKHLIK

Secondary structure (DSSP, 8-state):
--HHHHHHHHHHH--S--EEEEEEEEEEEEETTEEEEEEEEEETTTEEPPPEEEEEEEETTEEEEE---EEE---TTSTTTT-EEEPPPHHHHGGGS--